Protein AF-A0A7J9B075-F1 (afdb_monomer)

Sequence (57 aa):
MIRKKVKLAYITNDSSRKGNYRKRKKGLMRKMSELSTLCGIGACAIIYSPYESQPEV

Nearest PDB structures (foldseek):
  1mnm-assembly1_B  TM=9.299E-01  e=3.469E-02  Saccharomyces cerevisiae
  1hbx-assembly1_A  TM=9.760E-01  e=7.523E-02  Homo sapiens
  3p57-assembly1_D  TM=9.346E-01  e=7.523E-02  Homo sapiens
  8c84-assembly1_B  TM=9.144E-01  e=6.091E-02  Homo sapiens
  1egw-assembly1_B  TM=9.310E-01  e=7.523E-02  Homo sapiens

InterPro domains:
  IPR002100 Transcription factor, MADS-box [PF00319] (10-51)
  IPR002100 Transcription factor, MADS-box [PR00404] (3-23)
  IPR002100 Transcription factor, MADS-box [PR0040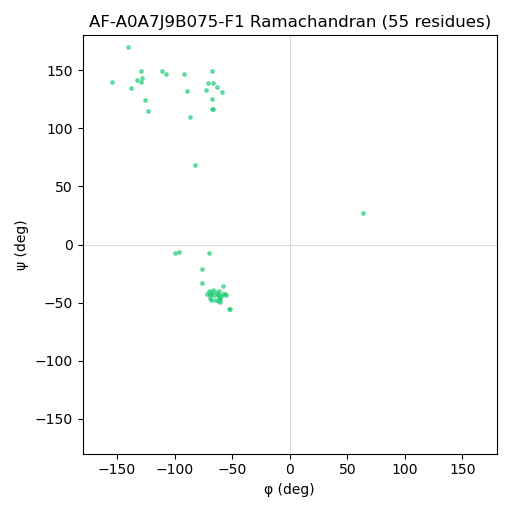4] (23-38)
  IPR002100 Transcription factor, MADS-box [PR00404] (38-57)
  IPR002100 Transcription factor, MADS-box [PS50066] (1-49)
  IPR002100 Transcription factor, MADS-box [SM00432] (1-56)
  IPR033897 SRF-like, MADS-box [cd00266] (3-57)
  IPR036879 Transcription factor, MADS-box superfamily [G3DSA:3.40.1810.10] (13-57)
  IPR036879 Transcription factor, MADS-box superfamily [SSF55455] (1-56)

Radius of gyration: 13.8 Å; Cα contacts (8 Å, |Δi|>4): 29; chains: 1; bounding box: 30×32×30 Å

Foldseek 3Di:
DDDDDDDPDDDPDPVVNVVVCVVVVVVVVVVQVVCCVVVVDDGDDWADDPVDPGIDD

Secondary structure (DSSP, 8-state):
-PPPP--SS----HHHHHHHHHHHHHHHHHHHHHHHHHHT------B--TT-SS-B-

Solvent-accessible surface area (backbone atoms only — not comparable to full-atom values): 3776 Å² total; per-residue (Å²): 132,84,86,75,90,74,79,97,62,88,64,82,55,59,72,62,36,54,55,49,46,58,57,48,51,58,51,49,56,50,49,47,54,48,48,24,66,76,70,74,44,94,72,89,60,79,46,81,54,99,88,47,98,63,67,50,109

Structure (mmCIF, N/CA/C/O backbone):
data_AF-A0A7J9B075-F1
#
_entry.id   AF-A0A7J9B075-F1
#
loop_
_atom_site.group_PDB
_atom_site.id
_atom_site.type_symbol
_atom_site.label_atom_id
_atom_site.label_alt_id
_atom_site.label_comp_id
_atom_site.label_asym_id
_atom_site.label_entity_id
_atom_site.label_seq_id
_atom_site.pdbx_PDB_ins_code
_atom_site.Cartn_x
_atom_site.Cartn_y
_atom_site.Cartn_z
_atom_site.occupancy
_atom_site.B_iso_or_equiv
_atom_site.auth_seq_id
_atom_site.auth_comp_id
_atom_site.auth_asym_id
_atom_site.auth_atom_id
_atom_site.pdbx_PDB_model_num
ATOM 1 N N . MET A 1 1 ? 7.948 19.575 -3.292 1.00 68.69 1 MET A N 1
ATOM 2 C CA . MET A 1 1 ? 7.779 19.163 -4.708 1.00 68.69 1 MET A CA 1
ATOM 3 C C . MET A 1 1 ? 6.332 18.739 -4.926 1.00 68.69 1 MET A C 1
ATOM 5 O O . MET A 1 1 ? 5.821 17.978 -4.112 1.00 68.69 1 MET A O 1
ATOM 9 N N . ILE A 1 2 ? 5.665 19.229 -5.975 1.00 89.88 2 ILE A N 1
ATOM 10 C CA . ILE A 1 2 ? 4.282 18.838 -6.299 1.00 89.88 2 ILE A CA 1
ATOM 11 C C . ILE A 1 2 ? 4.245 17.362 -6.717 1.00 89.88 2 ILE A C 1
ATOM 13 O O . ILE A 1 2 ? 5.129 16.879 -7.431 1.00 89.88 2 ILE A O 1
ATOM 17 N N . ARG A 1 3 ? 3.224 16.629 -6.260 1.00 87.12 3 ARG A N 1
ATOM 18 C CA . ARG A 1 3 ? 3.042 15.217 -6.603 1.00 87.12 3 ARG A CA 1
ATOM 19 C C . ARG A 1 3 ? 2.698 15.093 -8.088 1.00 87.12 3 ARG A C 1
ATOM 21 O O . ARG A 1 3 ? 1.648 15.552 -8.524 1.00 87.12 3 ARG A O 1
ATOM 28 N N . LYS A 1 4 ? 3.570 14.444 -8.862 1.00 91.12 4 LYS A N 1
ATOM 29 C CA . LYS A 1 4 ? 3.308 14.162 -10.280 1.00 91.12 4 LYS A CA 1
ATOM 30 C C . LYS A 1 4 ? 2.228 13.085 -10.419 1.00 91.12 4 LYS A C 1
ATOM 32 O O . LYS A 1 4 ? 2.239 12.092 -9.686 1.00 91.12 4 LYS A O 1
ATOM 37 N N . LYS A 1 5 ? 1.316 13.271 -11.378 1.00 92.31 5 LYS A N 1
ATOM 38 C CA . LYS A 1 5 ? 0.346 12.245 -11.784 1.00 92.31 5 LYS A CA 1
ATOM 39 C C . LYS A 1 5 ? 1.106 11.042 -12.350 1.00 92.31 5 LYS A C 1
ATOM 41 O O . LYS A 1 5 ? 2.046 11.214 -13.120 1.00 92.31 5 LYS A O 1
ATOM 46 N N . VAL A 1 6 ? 0.716 9.833 -11.951 1.00 90.81 6 VAL A N 1
ATOM 47 C CA . VAL A 1 6 ? 1.341 8.578 -12.402 1.00 90.81 6 VAL A CA 1
ATOM 48 C C . VAL A 1 6 ? 0.384 7.791 -13.289 1.00 90.81 6 VAL A C 1
ATOM 50 O O . VAL A 1 6 ? -0.830 7.851 -13.098 1.00 90.81 6 VAL A O 1
ATOM 53 N N . LYS A 1 7 ? 0.929 7.027 -14.240 1.00 95.06 7 LYS A N 1
ATOM 54 C CA . LYS A 1 7 ? 0.164 6.059 -15.034 1.00 95.06 7 LYS A CA 1
ATOM 55 C C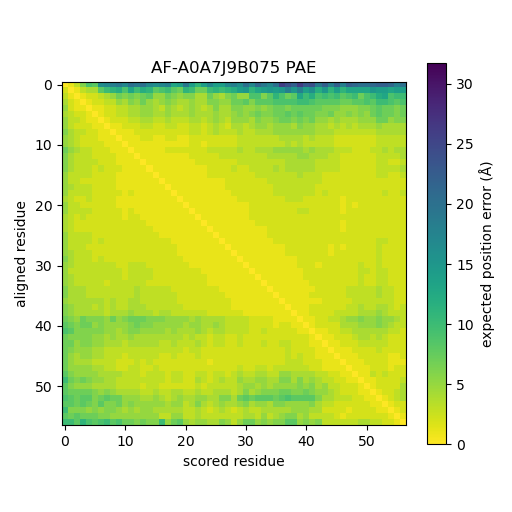 . LYS A 1 7 ? -0.196 4.855 -14.154 1.00 95.06 7 LYS A C 1
ATOM 57 O O . LYS A 1 7 ? 0.667 4.333 -13.449 1.00 95.06 7 LYS A O 1
ATOM 62 N N . LEU A 1 8 ? -1.453 4.416 -14.189 1.00 95.12 8 LEU A N 1
ATOM 63 C CA . LEU A 1 8 ? -1.922 3.218 -13.481 1.00 95.12 8 LEU A CA 1
ATOM 64 C C . LEU A 1 8 ? -1.608 1.964 -14.306 1.00 95.12 8 LEU A C 1
ATOM 66 O O . LEU A 1 8 ? -2.489 1.331 -14.870 1.00 95.12 8 LEU A O 1
ATOM 70 N N . ALA A 1 9 ? -0.320 1.658 -14.426 1.00 96.56 9 ALA A N 1
ATOM 71 C CA . ALA A 1 9 ? 0.194 0.491 -15.130 1.00 96.56 9 ALA A CA 1
ATOM 72 C C . ALA A 1 9 ? 1.377 -0.103 -14.354 1.00 96.56 9 ALA A C 1
ATOM 74 O O . ALA A 1 9 ? 1.887 0.512 -13.411 1.00 96.56 9 ALA A O 1
ATOM 75 N N . TYR A 1 10 ? 1.825 -1.290 -14.760 1.00 95.75 10 TYR A N 1
ATOM 76 C CA . TYR A 1 10 ? 3.011 -1.911 -14.185 1.00 95.75 10 TYR A CA 1
ATOM 77 C C . TYR A 1 10 ? 4.249 -1.018 -14.368 1.00 95.75 10 TYR A C 1
ATOM 79 O O . TYR A 1 10 ? 4.517 -0.514 -15.459 1.00 95.75 10 TYR A O 1
ATOM 87 N N . ILE A 1 11 ? 5.009 -0.809 -13.289 1.00 96.50 11 ILE A N 1
ATOM 88 C CA . ILE A 1 11 ? 6.244 -0.017 -13.315 1.00 96.50 11 ILE A CA 1
ATOM 89 C C . ILE A 1 11 ? 7.379 -0.953 -13.719 1.00 96.50 11 ILE A C 1
ATOM 91 O O . ILE A 1 11 ? 7.758 -1.815 -12.934 1.00 96.50 11 ILE A O 1
ATOM 95 N N . THR A 1 12 ? 7.927 -0.793 -14.921 1.00 97.19 12 THR A N 1
ATOM 96 C CA . THR A 1 12 ? 8.980 -1.676 -15.453 1.00 97.19 12 THR A CA 1
ATOM 97 C C . THR A 1 12 ? 10.320 -1.499 -14.737 1.00 97.19 12 THR A C 1
ATOM 99 O O . THR A 1 12 ? 10.975 -2.488 -14.417 1.00 97.19 12 THR A O 1
ATOM 102 N N . ASN A 1 13 ? 10.698 -0.256 -14.419 1.00 96.81 13 ASN A N 1
ATOM 103 C CA . ASN A 1 13 ? 11.927 0.061 -13.691 1.00 96.81 13 ASN A CA 1
ATOM 104 C C . ASN A 1 13 ? 11.872 -0.473 -12.247 1.00 96.81 13 ASN A C 1
ATOM 106 O O . ASN A 1 13 ? 11.053 -0.012 -11.448 1.00 96.81 13 ASN A O 1
ATOM 110 N N . ASP A 1 14 ? 12.760 -1.412 -11.907 1.00 96.75 14 ASP A N 1
ATOM 111 C CA . ASP A 1 14 ? 12.716 -2.122 -10.623 1.00 96.75 14 ASP A CA 1
ATOM 112 C C . ASP A 1 14 ? 12.969 -1.211 -9.414 1.00 96.75 14 ASP A C 1
ATOM 114 O O . ASP A 1 14 ? 12.165 -1.195 -8.484 1.00 96.75 14 ASP A O 1
ATOM 118 N N . SER A 1 15 ? 14.004 -0.367 -9.449 1.00 96.38 15 SER A N 1
ATOM 119 C CA . SER A 1 15 ? 14.304 0.573 -8.358 1.00 96.38 15 SER A CA 1
ATOM 120 C C . SER A 1 15 ? 13.130 1.515 -8.077 1.00 96.38 15 SER A C 1
ATOM 122 O O . SER A 1 15 ? 12.740 1.737 -6.925 1.00 96.38 15 SER A O 1
ATOM 124 N N . SER A 1 16 ? 12.504 2.027 -9.140 1.00 95.75 16 SER A N 1
ATOM 125 C CA . SER A 1 16 ? 11.306 2.864 -9.048 1.00 95.75 16 SER A CA 1
ATOM 126 C C . SER A 1 16 ? 10.120 2.077 -8.500 1.00 95.75 16 SER A C 1
ATOM 128 O O . SER A 1 16 ? 9.395 2.583 -7.639 1.00 95.75 16 SER A O 1
ATOM 130 N N . ARG A 1 17 ? 9.916 0.838 -8.958 1.00 96.56 17 ARG A N 1
ATOM 131 C CA . ARG A 1 17 ? 8.846 -0.048 -8.486 1.00 96.56 17 ARG A CA 1
ATOM 132 C C . ARG A 1 17 ? 9.006 -0.364 -6.998 1.00 96.56 17 ARG A C 1
ATOM 134 O O . ARG A 1 17 ? 8.058 -0.138 -6.250 1.00 96.56 17 ARG A O 1
ATOM 141 N N . LYS A 1 18 ? 10.202 -0.752 -6.543 1.00 96.88 18 LYS A N 1
ATOM 142 C CA . LYS A 1 18 ? 10.534 -1.020 -5.132 1.00 96.88 18 LYS A CA 1
ATOM 143 C C . LYS A 1 18 ? 10.310 0.204 -4.241 1.00 96.88 18 LYS A C 1
ATOM 145 O O . LYS A 1 18 ? 9.703 0.103 -3.174 1.00 96.88 18 LYS A O 1
ATOM 150 N N . GLY A 1 19 ? 10.733 1.387 -4.692 1.00 96.06 19 GLY A N 1
ATOM 151 C CA . GLY A 1 19 ? 10.501 2.641 -3.969 1.00 96.06 19 GLY A CA 1
ATOM 152 C C . GLY A 1 19 ? 9.015 3.006 -3.856 1.00 96.06 19 GLY A C 1
ATOM 153 O O . GLY A 1 19 ? 8.556 3.439 -2.796 1.00 96.06 19 GLY A O 1
ATOM 154 N N . ASN A 1 20 ? 8.244 2.806 -4.929 1.00 95.12 20 ASN A N 1
ATOM 155 C CA . ASN A 1 20 ? 6.796 3.025 -4.920 1.00 95.12 20 ASN A CA 1
ATOM 156 C C . ASN A 1 20 ? 6.065 2.000 -4.045 1.00 95.12 20 ASN A C 1
ATOM 158 O O . ASN A 1 20 ? 5.171 2.394 -3.297 1.00 95.12 20 ASN A O 1
ATOM 162 N N . TYR A 1 21 ? 6.465 0.727 -4.100 1.00 96.12 21 TYR A N 1
ATOM 163 C CA . TYR A 1 21 ? 5.935 -0.350 -3.263 1.00 96.12 21 TYR A CA 1
ATOM 164 C C . TYR A 1 21 ? 6.011 0.022 -1.780 1.00 96.12 21 TYR A C 1
ATOM 166 O O . TYR A 1 21 ? 4.975 0.119 -1.128 1.00 96.12 21 TYR A O 1
ATOM 174 N N . ARG A 1 22 ? 7.204 0.368 -1.274 1.00 95.88 22 ARG A N 1
ATOM 175 C CA . ARG A 1 22 ? 7.405 0.743 0.139 1.00 95.88 22 ARG A CA 1
ATOM 176 C C . ARG A 1 22 ? 6.496 1.893 0.586 1.00 95.88 22 ARG A C 1
ATOM 178 O O . ARG A 1 22 ? 5.897 1.832 1.657 1.00 95.88 22 ARG A O 1
ATOM 185 N N . LYS A 1 23 ? 6.354 2.932 -0.246 1.00 95.75 23 LYS A N 1
ATOM 186 C CA . LYS A 1 23 ? 5.503 4.099 0.056 1.00 95.75 23 LYS A CA 1
ATOM 187 C C . LYS A 1 23 ? 4.012 3.747 0.058 1.00 95.75 23 LYS A C 1
ATOM 189 O O . LYS A 1 23 ? 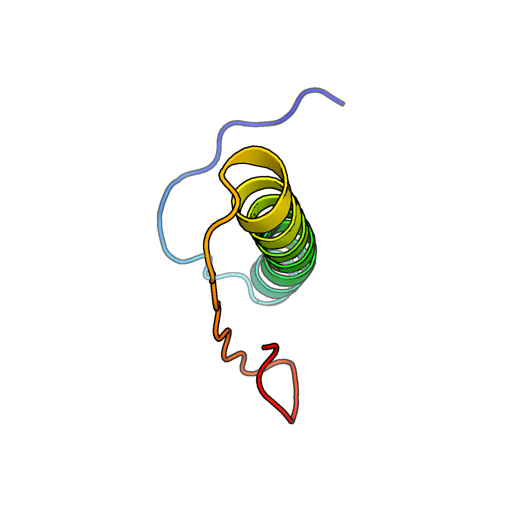3.284 4.211 0.932 1.00 95.75 23 LYS A O 1
ATOM 194 N N . ARG A 1 24 ? 3.551 2.951 -0.914 1.00 95.69 24 ARG A N 1
ATOM 195 C CA . ARG A 1 24 ? 2.138 2.553 -1.037 1.00 95.69 24 ARG A CA 1
ATOM 196 C C . ARG A 1 24 ? 1.730 1.559 0.045 1.00 95.69 24 ARG A C 1
ATOM 198 O O . ARG A 1 24 ? 0.683 1.763 0.640 1.00 95.69 24 ARG A O 1
ATOM 205 N N . LYS A 1 25 ? 2.581 0.573 0.339 1.00 96.56 25 LYS A N 1
ATOM 206 C CA . LYS A 1 25 ? 2.418 -0.406 1.423 1.00 96.56 25 LYS A CA 1
ATOM 207 C C . LYS A 1 25 ? 2.151 0.284 2.760 1.00 96.56 25 LYS A C 1
ATOM 209 O O . LYS A 1 25 ? 1.080 0.123 3.330 1.00 96.56 25 LYS A O 1
ATOM 214 N N . LYS A 1 26 ? 3.048 1.192 3.164 1.00 96.50 26 LYS A N 1
ATOM 215 C CA . LYS A 1 26 ? 2.891 1.994 4.389 1.00 96.50 26 LYS A CA 1
ATOM 216 C C . LYS A 1 26 ? 1.580 2.792 4.413 1.00 96.50 26 LYS A C 1
ATOM 218 O O . LYS A 1 26 ? 0.924 2.875 5.446 1.00 96.50 26 LYS A O 1
ATOM 223 N N . GLY A 1 27 ? 1.204 3.401 3.286 1.00 97.31 27 GLY A N 1
ATOM 224 C CA . GLY A 1 27 ? -0.049 4.153 3.179 1.00 97.31 27 GLY A CA 1
ATOM 225 C C . GLY A 1 27 ? -1.295 3.269 3.283 1.00 97.31 27 GLY A C 1
ATOM 226 O O . GLY A 1 27 ? -2.264 3.669 3.920 1.00 97.31 27 GLY A O 1
ATOM 227 N N . LEU A 1 28 ? -1.259 2.078 2.683 1.00 97.00 28 LEU A N 1
ATOM 228 C CA . LEU A 1 28 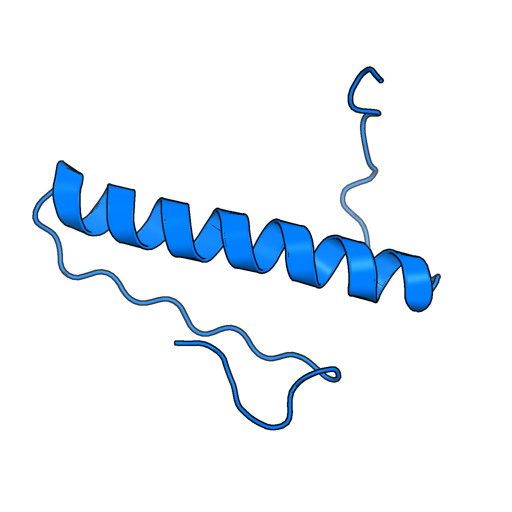? -2.360 1.120 2.696 1.00 97.00 28 LEU A CA 1
ATOM 229 C C . LEU A 1 28 ? -2.578 0.528 4.093 1.00 97.00 28 LEU A C 1
ATOM 231 O O . LEU A 1 28 ? -3.705 0.543 4.571 1.00 97.00 28 LEU A O 1
ATOM 235 N N . MET A 1 29 ? -1.515 0.105 4.782 1.00 96.56 29 MET A N 1
ATOM 236 C CA . MET A 1 29 ? -1.634 -0.430 6.146 1.00 96.56 29 MET A CA 1
ATOM 237 C C . MET A 1 29 ? -2.190 0.608 7.123 1.00 96.56 29 MET A C 1
ATOM 239 O O . MET A 1 29 ? -3.074 0.311 7.924 1.00 96.56 29 MET A O 1
ATOM 243 N N . ARG A 1 30 ? -1.755 1.868 6.999 1.00 97.62 30 ARG A N 1
ATOM 244 C CA . ARG A 1 30 ? -2.325 2.969 7.783 1.00 97.62 30 ARG A CA 1
ATOM 245 C C . ARG A 1 30 ? -3.821 3.152 7.503 1.00 97.62 30 ARG A C 1
ATOM 247 O O . ARG A 1 30 ? -4.600 3.251 8.442 1.00 97.62 30 ARG A O 1
ATOM 254 N N . LYS A 1 31 ? -4.221 3.170 6.227 1.00 97.56 31 LYS A N 1
ATOM 255 C CA . LYS A 1 31 ? -5.636 3.252 5.819 1.00 97.56 31 LYS A CA 1
ATOM 256 C C . LYS A 1 31 ? -6.458 2.103 6.397 1.00 97.56 31 LYS A C 1
ATOM 258 O O . LYS A 1 31 ? -7.612 2.312 6.745 1.00 97.56 31 LYS A O 1
ATOM 263 N N . MET A 1 32 ? -5.868 0.916 6.500 1.00 97.06 32 MET A N 1
ATOM 264 C CA . MET A 1 32 ? -6.545 -0.255 7.040 1.00 97.06 32 MET A CA 1
ATOM 265 C C . MET A 1 32 ? -6.811 -0.134 8.540 1.00 97.06 32 MET A C 1
ATOM 267 O O . MET A 1 32 ? -7.924 -0.385 8.994 1.00 97.06 32 MET A O 1
ATOM 271 N N . SER A 1 33 ? -5.818 0.346 9.290 1.00 96.31 33 SER A N 1
ATOM 272 C CA . SER A 1 33 ? -5.979 0.673 10.709 1.00 96.31 33 SER A CA 1
ATOM 273 C C . SER A 1 33 ? -7.017 1.783 10.925 1.00 96.31 33 SER A C 1
ATOM 275 O O . SER A 1 33 ? -7.878 1.650 11.795 1.00 96.31 33 SER A O 1
ATOM 277 N N . GLU A 1 34 ? -7.000 2.834 10.093 1.00 98.06 34 GLU A N 1
ATOM 278 C CA . GLU A 1 34 ? -8.004 3.908 10.119 1.00 98.06 34 GLU A CA 1
ATOM 279 C C . GLU A 1 34 ? -9.410 3.360 9.832 1.00 98.06 34 GLU A C 1
ATOM 281 O O . GLU A 1 34 ? -10.340 3.675 10.564 1.00 98.06 34 GLU A O 1
ATOM 286 N N . LEU A 1 35 ? -9.571 2.508 8.815 1.00 97.81 35 LEU A N 1
ATOM 287 C CA . LEU A 1 35 ? -10.853 1.896 8.459 1.00 97.81 35 LEU A CA 1
ATOM 288 C C . LEU A 1 35 ? -11.415 1.051 9.606 1.00 97.81 35 LEU A C 1
ATOM 290 O O . LEU A 1 35 ? -12.576 1.214 9.976 1.00 97.81 35 LEU A O 1
ATOM 294 N N . SER A 1 36 ? -10.588 0.174 10.180 1.00 97.75 36 SER A N 1
ATOM 295 C CA . SER A 1 36 ? -11.006 -0.678 11.294 1.00 97.75 36 SER A CA 1
ATOM 296 C C . SER A 1 36 ? -11.406 0.158 12.513 1.00 97.75 36 SER A C 1
ATOM 298 O O . SER A 1 36 ? -12.467 -0.065 13.090 1.00 97.75 36 SER A O 1
ATOM 300 N N . THR A 1 37 ? -10.618 1.188 12.836 1.00 97.88 37 THR A N 1
ATOM 301 C CA . THR A 1 37 ? -10.870 2.077 13.982 1.00 97.88 37 THR A CA 1
ATOM 302 C C . THR A 1 37 ? -12.116 2.940 13.792 1.00 97.88 37 THR A C 1
ATOM 304 O O . THR A 1 37 ? -12.939 3.039 14.695 1.00 97.88 37 THR A O 1
ATOM 307 N N . LEU A 1 38 ? -12.269 3.580 12.629 1.00 98.50 38 LEU A N 1
ATOM 308 C CA . LEU A 1 38 ? -13.340 4.552 12.386 1.00 98.50 38 LEU A CA 1
ATOM 309 C C . LEU A 1 38 ? -14.696 3.889 12.159 1.00 98.50 38 LEU A C 1
ATOM 311 O O . LEU A 1 38 ? -15.722 4.463 12.513 1.00 98.50 38 LEU A O 1
ATOM 315 N N . CYS A 1 39 ? -14.708 2.704 11.551 1.00 98.19 39 CYS A N 1
ATOM 316 C CA . CYS A 1 39 ? -15.946 1.996 11.246 1.00 98.19 39 CYS A CA 1
ATOM 317 C C . CYS A 1 39 ? -16.276 0.900 12.266 1.00 98.19 39 CYS A C 1
ATOM 319 O O . CYS A 1 39 ? -17.355 0.322 12.182 1.00 98.19 39 CYS A O 1
ATOM 321 N N . GLY A 1 40 ? -15.375 0.594 13.208 1.00 97.19 40 GLY A N 1
ATOM 322 C CA . GLY A 1 40 ? -15.573 -0.468 14.199 1.00 97.19 40 GLY A CA 1
ATOM 323 C C . GLY A 1 40 ? -15.684 -1.864 13.580 1.00 97.19 40 GLY A C 1
ATOM 324 O O . GLY A 1 40 ? -16.355 -2.730 14.135 1.00 97.19 40 GLY A O 1
ATOM 325 N N . ILE A 1 41 ? -15.066 -2.078 12.414 1.00 97.12 41 ILE A N 1
ATOM 326 C CA . ILE A 1 41 ? -15.120 -3.349 11.681 1.00 97.12 41 ILE A CA 1
ATOM 327 C C . ILE A 1 41 ? -13.791 -4.100 11.765 1.00 97.12 41 ILE A C 1
ATOM 329 O O . ILE A 1 41 ? -12.712 -3.500 11.757 1.00 97.12 41 ILE A O 1
ATOM 333 N N . GLY A 1 42 ? -13.864 -5.432 11.777 1.00 95.69 42 GLY A N 1
ATOM 334 C CA . GLY A 1 42 ? -12.702 -6.282 11.531 1.00 95.69 42 GLY A CA 1
ATOM 335 C C . GLY A 1 42 ? -12.248 -6.137 10.080 1.00 95.69 42 GLY A C 1
ATOM 336 O O . GLY A 1 42 ? -13.043 -6.303 9.157 1.00 95.69 42 GLY A O 1
ATOM 337 N N . ALA A 1 43 ? -10.976 -5.808 9.878 1.00 94.94 43 ALA A N 1
ATOM 338 C CA . ALA A 1 43 ? -10.419 -5.538 8.563 1.00 94.94 43 ALA A CA 1
ATOM 339 C C . ALA A 1 43 ? -9.028 -6.197 8.463 1.00 94.94 43 ALA A C 1
ATOM 341 O O . ALA A 1 43 ? -8.224 -6.064 9.380 1.00 94.94 43 ALA A O 1
ATOM 342 N N . CYS A 1 44 ? -8.734 -6.889 7.355 1.00 94.62 44 CYS A N 1
ATOM 343 C CA . CYS A 1 44 ? -7.442 -7.539 7.102 1.00 94.62 44 CYS A CA 1
ATOM 344 C C . CYS A 1 44 ? -6.919 -7.227 5.689 1.00 94.62 44 CYS A C 1
ATOM 346 O O . CYS A 1 44 ? -7.701 -7.177 4.736 1.00 94.62 44 CYS A O 1
ATOM 348 N N . ALA A 1 45 ? -5.607 -7.026 5.548 1.00 95.31 45 ALA A N 1
ATOM 349 C CA . ALA A 1 45 ? -4.927 -6.874 4.265 1.00 95.31 45 ALA A CA 1
ATOM 350 C C . ALA A 1 45 ? -3.729 -7.827 4.212 1.00 95.31 45 ALA A C 1
ATOM 352 O O . ALA A 1 45 ? -3.030 -7.972 5.198 1.00 95.31 45 AL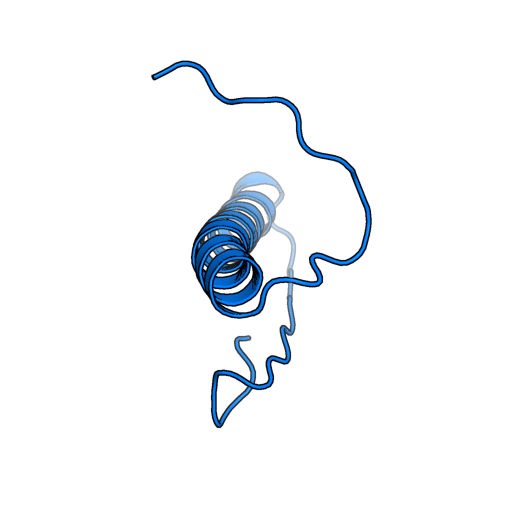A A O 1
ATOM 353 N N . ILE A 1 46 ? -3.475 -8.460 3.065 1.00 95.75 46 ILE A N 1
ATOM 354 C CA . ILE A 1 46 ? -2.302 -9.325 2.875 1.00 95.75 46 ILE A CA 1
ATOM 355 C C . ILE A 1 46 ? -1.550 -8.839 1.642 1.00 95.75 46 ILE A C 1
ATOM 357 O O . ILE A 1 46 ? -2.126 -8.728 0.556 1.00 95.75 46 ILE A O 1
ATOM 361 N N . ILE A 1 47 ? -0.265 -8.528 1.802 1.00 96.31 47 ILE A N 1
ATOM 362 C CA . ILE A 1 47 ? 0.576 -7.974 0.739 1.00 96.31 47 ILE A CA 1
ATOM 363 C C . ILE A 1 47 ? 1.788 -8.874 0.520 1.00 96.31 47 ILE A C 1
ATOM 365 O O . ILE A 1 47 ? 2.681 -8.968 1.361 1.00 96.31 47 ILE A O 1
ATOM 369 N N . TYR A 1 48 ? 1.849 -9.476 -0.668 1.00 96.19 48 TYR A N 1
ATOM 370 C CA . TYR A 1 48 ? 3.013 -10.218 -1.143 1.00 96.19 48 TYR A CA 1
ATOM 371 C C . TYR A 1 48 ? 3.953 -9.316 -1.931 1.00 96.19 48 TYR A C 1
ATOM 373 O O . TYR A 1 48 ? 3.533 -8.401 -2.646 1.00 96.19 48 TYR A O 1
ATOM 381 N N . SER A 1 49 ? 5.245 -9.600 -1.827 1.00 93.62 49 SER A N 1
ATOM 382 C CA . SER A 1 49 ? 6.267 -8.827 -2.512 1.00 93.62 49 SER A CA 1
ATOM 383 C C . SER A 1 49 ? 7.515 -9.656 -2.762 1.00 93.62 49 SER A C 1
ATOM 385 O O . SER A 1 49 ? 7.959 -10.347 -1.854 1.00 93.62 49 SER A O 1
ATOM 387 N N . PRO A 1 50 ? 8.153 -9.513 -3.936 1.00 93.94 50 PRO A N 1
ATOM 388 C CA . PRO A 1 50 ? 9.451 -10.133 -4.200 1.00 93.94 50 PRO A CA 1
ATOM 389 C C . PRO A 1 50 ? 10.593 -9.481 -3.398 1.00 93.94 50 PRO A C 1
ATOM 391 O O . PRO A 1 50 ? 11.732 -9.929 -3.461 1.00 93.94 50 PRO A O 1
ATOM 394 N N . TYR A 1 51 ? 10.320 -8.377 -2.697 1.00 93.81 51 TYR A N 1
ATOM 395 C CA . TYR A 1 51 ? 11.309 -7.614 -1.935 1.00 93.81 51 TYR A CA 1
ATOM 396 C C . TYR A 1 51 ? 11.361 -7.971 -0.446 1.00 93.81 51 TYR A C 1
ATOM 398 O O . TYR A 1 51 ? 12.210 -7.418 0.249 1.00 93.81 51 TYR A O 1
ATOM 406 N N . GLU A 1 52 ? 10.442 -8.807 0.035 1.00 92.50 52 GLU A N 1
ATOM 407 C CA . GLU A 1 52 ? 10.314 -9.211 1.439 1.00 92.50 52 GLU A CA 1
ATOM 408 C C . GLU A 1 52 ? 10.257 -10.745 1.484 1.00 92.50 52 GLU A C 1
ATOM 410 O O . GLU A 1 52 ? 9.670 -11.363 0.599 1.00 92.50 52 GLU A O 1
ATOM 415 N N . SER A 1 53 ? 10.863 -11.370 2.494 1.00 91.81 53 SER A N 1
ATOM 416 C CA 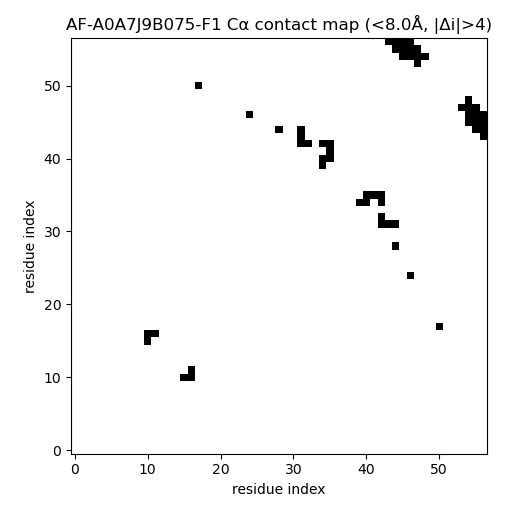. SER A 1 53 ? 10.830 -12.833 2.654 1.00 91.81 53 SER A CA 1
ATOM 417 C C . SER A 1 53 ? 9.491 -13.348 3.189 1.00 91.81 53 SER A C 1
ATOM 419 O O . SER A 1 53 ? 9.172 -14.522 3.018 1.00 91.81 53 SER A O 1
ATOM 421 N N . GLN A 1 54 ? 8.712 -12.479 3.833 1.00 93.75 54 GLN A N 1
ATOM 422 C CA . GLN A 1 54 ? 7.409 -12.785 4.416 1.00 93.75 54 GLN A CA 1
ATOM 423 C C . GLN A 1 54 ? 6.364 -11.761 3.950 1.00 93.75 54 GLN A C 1
ATOM 425 O O . GLN A 1 54 ? 6.716 -10.605 3.688 1.00 93.75 54 GL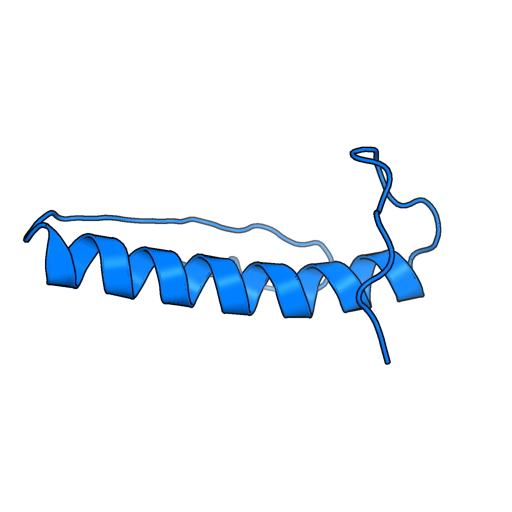N A O 1
ATOM 430 N N . PRO A 1 55 ? 5.088 -12.168 3.825 1.00 92.12 55 PRO A N 1
ATOM 431 C CA . PRO A 1 55 ? 4.008 -11.242 3.515 1.00 92.12 55 PRO A CA 1
ATOM 432 C C . PRO A 1 55 ? 3.768 -10.270 4.67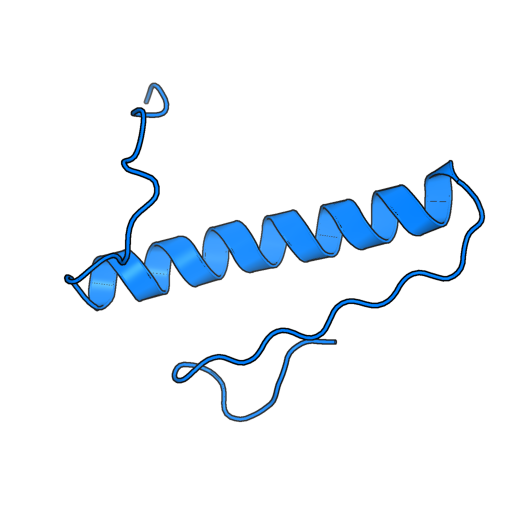4 1.00 92.12 55 PRO A C 1
ATOM 434 O O . PRO A 1 55 ? 3.951 -10.614 5.839 1.00 92.12 55 PRO A O 1
ATOM 437 N N . GLU A 1 56 ? 3.319 -9.063 4.339 1.00 91.56 56 GLU A N 1
ATOM 438 C CA . GLU A 1 56 ? 2.811 -8.110 5.331 1.00 91.56 56 GLU A CA 1
ATOM 439 C C . GLU A 1 56 ? 1.315 -8.344 5.526 1.00 91.56 56 GLU A C 1
ATOM 441 O O . GLU A 1 56 ? 0.588 -8.477 4.535 1.00 91.56 56 GLU A O 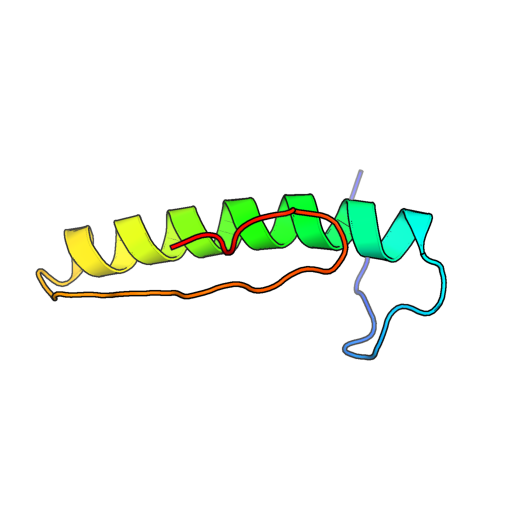1
ATOM 446 N N . VAL A 1 57 ? 0.896 -8.420 6.790 1.00 87.50 57 VAL A N 1
ATOM 447 C CA . VAL A 1 57 ? -0.472 -8.712 7.241 1.00 87.50 57 VAL A CA 1
ATOM 448 C C . VAL A 1 57 ? -0.946 -7.607 8.177 1.00 87.50 57 VAL A C 1
ATOM 450 O O . VAL A 1 57 ? -0.095 -7.109 8.950 1.00 87.50 57 VAL A O 1
#

Mean predicted aligned error: 3.33 Å

pLDDT: mean 94.81, std 4.29, range [68.69, 98.5]

Organism: NCBI:txid34288